Protein AF-A0A6M3LFW3-F1 (afdb_monomer_lite)

Foldseek 3Di:
DDPVVVCVLLVVCQVVLLVQLCVPLNNDQPDPDPVSVVVSVVSSVVSSVVSSVVVVVVVVVVPDDPPPPDPD

Organism: NCBI:txid1070528

Sequence (72 aa):
MTNQEYSERRNALIPIAVKFANKRYGATCLGKDEATRLEWVDNWNRLYHGKMDRLWKEEAAKTPCEVCGRLG

Structure (mmCIF, N/CA/C/O backbone):
data_AF-A0A6M3LFW3-F1
#
_entry.id   AF-A0A6M3LFW3-F1
#
loop_
_atom_site.group_PDB
_atom_site.id
_atom_site.type_symbol
_atom_site.label_atom_id
_atom_site.label_alt_id
_atom_site.label_comp_id
_atom_site.label_asym_id
_atom_site.label_entity_id
_atom_site.label_seq_id
_atom_site.pdbx_PDB_ins_code
_atom_site.Cartn_x
_atom_site.Cartn_y
_atom_site.Cartn_z
_atom_site.occupancy
_atom_site.B_iso_or_equiv
_atom_site.auth_seq_id
_atom_site.auth_comp_id
_atom_site.auth_asym_id
_atom_site.auth_atom_id
_atom_site.pdbx_PDB_model_num
ATOM 1 N N . MET A 1 1 ? -22.200 4.826 10.716 1.00 73.88 1 MET A N 1
ATOM 2 C CA . MET A 1 1 ? -20.969 5.448 10.191 1.00 73.88 1 MET A CA 1
ATOM 3 C C . MET A 1 1 ? -21.353 6.434 9.106 1.00 73.88 1 MET A C 1
ATOM 5 O O . MET A 1 1 ? -21.987 6.039 8.134 1.00 73.88 1 MET A O 1
ATOM 9 N N . THR A 1 2 ? -21.026 7.705 9.300 1.00 86.12 2 THR A N 1
ATOM 10 C CA . THR A 1 2 ? -21.193 8.762 8.297 1.00 86.12 2 THR A CA 1
ATOM 11 C C . THR A 1 2 ? -20.127 8.641 7.199 1.00 86.12 2 THR A C 1
ATOM 13 O O . THR A 1 2 ? -19.102 7.979 7.379 1.00 86.12 2 THR A O 1
ATOM 16 N N . ASN A 1 3 ? -20.331 9.308 6.058 1.00 86.19 3 ASN A N 1
ATOM 17 C CA . ASN A 1 3 ? -19.325 9.359 4.985 1.00 86.19 3 ASN A CA 1
ATOM 18 C C . ASN A 1 3 ? -17.994 9.975 5.449 1.00 86.19 3 ASN A C 1
ATOM 20 O O . ASN A 1 3 ? -16.930 9.597 4.951 1.00 86.19 3 ASN A O 1
ATOM 24 N N . GLN A 1 4 ? -18.044 10.905 6.405 1.00 89.88 4 GLN A N 1
ATOM 25 C CA . GLN A 1 4 ? -16.856 11.531 6.973 1.00 89.88 4 GLN A CA 1
ATOM 26 C C . GLN A 1 4 ? -16.070 10.546 7.846 1.00 89.88 4 GLN A C 1
ATOM 28 O O . GLN A 1 4 ? -14.889 10.329 7.590 1.00 89.88 4 GLN A O 1
ATOM 33 N N . GLU A 1 5 ? -16.735 9.864 8.783 1.00 87.19 5 GLU A N 1
ATOM 34 C CA . GLU A 1 5 ? -16.107 8.840 9.634 1.00 87.19 5 GLU A CA 1
ATOM 35 C C . GLU A 1 5 ? -15.511 7.697 8.800 1.00 87.19 5 GLU A C 1
ATOM 37 O O . GLU A 1 5 ? -14.408 7.221 9.074 1.00 87.19 5 GLU A O 1
ATOM 42 N N . TYR A 1 6 ? -16.216 7.275 7.744 1.00 87.69 6 TYR A N 1
ATOM 43 C CA . TYR A 1 6 ? -15.692 6.308 6.780 1.00 87.69 6 TYR A CA 1
ATOM 44 C C . TYR A 1 6 ? -14.389 6.802 6.146 1.00 87.69 6 TYR A C 1
ATOM 46 O O . TYR A 1 6 ? -13.402 6.065 6.092 1.00 87.69 6 TYR A O 1
ATOM 54 N N . SER A 1 7 ? -14.378 8.052 5.678 1.00 90.50 7 SER A N 1
ATOM 55 C CA . SER A 1 7 ? -13.232 8.629 4.976 1.00 90.50 7 SER A CA 1
ATOM 56 C C . SER A 1 7 ? -12.028 8.779 5.898 1.00 90.50 7 SER A C 1
ATOM 58 O O . SER A 1 7 ? -10.927 8.396 5.518 1.00 90.50 7 SER A O 1
ATOM 60 N N . GLU A 1 8 ? -12.224 9.263 7.123 1.00 92.88 8 GLU A N 1
ATOM 61 C CA . GLU A 1 8 ? -11.160 9.417 8.121 1.00 92.88 8 GLU A CA 1
ATOM 62 C C . GLU A 1 8 ? -10.530 8.067 8.481 1.00 92.88 8 GLU A C 1
ATOM 64 O O . GLU A 1 8 ? -9.310 7.898 8.376 1.00 92.88 8 GLU A O 1
ATOM 69 N N . ARG A 1 9 ? -11.361 7.068 8.809 1.00 92.00 9 ARG A N 1
ATOM 70 C CA . ARG A 1 9 ? -10.888 5.719 9.156 1.00 92.00 9 ARG A CA 1
ATOM 71 C C . ARG A 1 9 ? -10.178 5.053 7.987 1.00 92.00 9 ARG A C 1
ATOM 73 O O . ARG A 1 9 ? -9.112 4.471 8.169 1.00 92.00 9 ARG A O 1
ATOM 80 N N . ARG A 1 10 ? -10.720 5.160 6.771 1.00 92.31 10 ARG A N 1
ATOM 81 C CA . ARG A 1 10 ? -10.082 4.602 5.573 1.00 92.31 10 ARG A CA 1
ATOM 82 C C . ARG A 1 10 ? -8.762 5.311 5.257 1.00 92.31 10 ARG A C 1
ATOM 84 O O . ARG A 1 10 ? -7.785 4.643 4.919 1.00 92.31 10 ARG A O 1
ATOM 91 N N . ASN A 1 11 ? -8.713 6.637 5.373 1.00 95.44 11 ASN A N 1
ATOM 92 C CA . ASN A 1 11 ? -7.521 7.433 5.074 1.00 95.44 11 ASN A CA 1
ATOM 93 C C . ASN A 1 11 ? -6.371 7.144 6.042 1.00 95.44 11 ASN A C 1
ATOM 95 O O . ASN A 1 11 ? -5.221 7.097 5.609 1.00 95.44 11 ASN A O 1
ATOM 99 N N . ALA A 1 12 ? -6.664 6.845 7.310 1.00 95.94 12 ALA A N 1
ATOM 100 C CA . ALA A 1 12 ? -5.660 6.413 8.282 1.00 95.94 12 ALA A CA 1
ATOM 101 C C . ALA A 1 12 ? -4.934 5.108 7.882 1.00 95.94 12 ALA A C 1
ATOM 103 O O . ALA A 1 12 ? -3.796 4.878 8.293 1.00 95.94 12 ALA A O 1
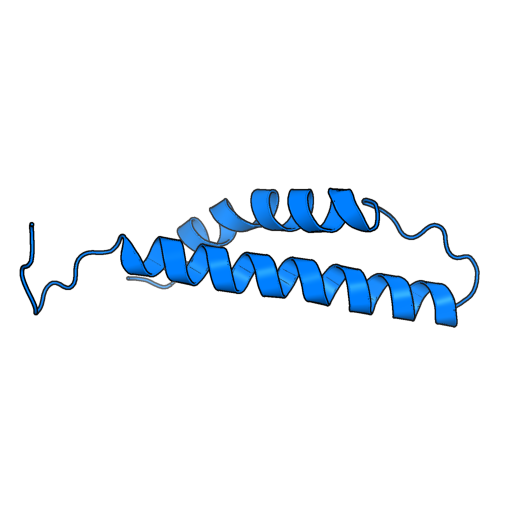ATOM 104 N N . LEU A 1 13 ? -5.551 4.261 7.047 1.00 96.44 13 LEU A N 1
ATOM 105 C CA . LEU A 1 13 ? -4.968 2.994 6.586 1.00 96.44 13 LEU A CA 1
ATOM 106 C C . LEU A 1 13 ? -4.068 3.157 5.350 1.00 96.44 13 LEU A C 1
ATOM 108 O O . LEU A 1 13 ? -3.195 2.315 5.115 1.00 96.44 13 LEU A O 1
ATOM 112 N N . ILE A 1 14 ? -4.237 4.243 4.582 1.00 97.19 14 ILE A N 1
ATOM 113 C CA . ILE A 1 14 ? -3.504 4.489 3.328 1.00 97.19 14 ILE A CA 1
ATOM 114 C C . ILE A 1 14 ? -1.981 4.446 3.537 1.00 97.19 14 ILE A C 1
ATOM 116 O O . ILE A 1 14 ? -1.325 3.692 2.813 1.00 97.19 14 ILE A O 1
ATOM 120 N N . PRO A 1 15 ? -1.381 5.144 4.528 1.00 98.06 15 PRO A N 1
ATOM 121 C CA . PRO A 1 15 ? 0.070 5.117 4.724 1.00 98.06 15 PRO A CA 1
ATOM 122 C C . PRO A 1 15 ? 0.615 3.711 5.000 1.00 98.06 15 PRO A C 1
ATOM 124 O O . PRO A 1 15 ? 1.729 3.380 4.591 1.00 98.06 15 PRO A O 1
ATOM 127 N N . ILE A 1 16 ? -0.173 2.858 5.662 1.00 97.38 16 ILE A N 1
ATOM 128 C CA . ILE A 1 16 ? 0.210 1.480 5.987 1.00 97.38 16 ILE A CA 1
ATOM 129 C C . ILE A 1 16 ? 0.248 0.632 4.711 1.00 97.38 16 ILE A C 1
ATOM 131 O O . ILE A 1 16 ? 1.217 -0.097 4.481 1.00 97.38 16 ILE A O 1
ATOM 135 N N . ALA A 1 17 ? -0.780 0.738 3.865 1.00 97.25 17 ALA A N 1
ATOM 136 C CA . ALA A 1 17 ? -0.841 0.017 2.597 1.00 97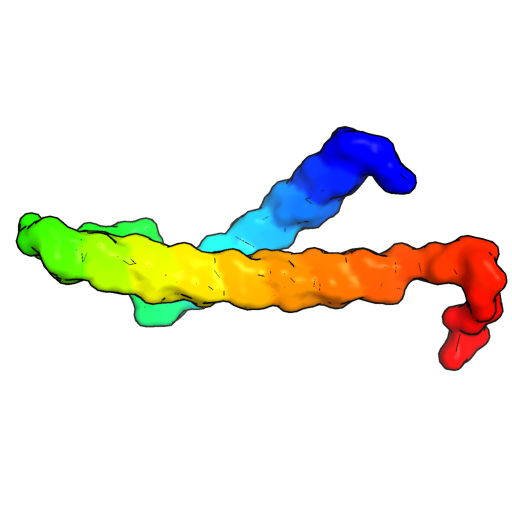.25 17 ALA A CA 1
ATOM 137 C C . ALA A 1 17 ? 0.218 0.507 1.595 1.00 97.25 17 ALA A C 1
ATOM 139 O O . ALA A 1 17 ? 0.889 -0.316 0.972 1.00 97.25 17 ALA A O 1
ATOM 140 N N . VAL A 1 18 ? 0.439 1.824 1.506 1.00 97.75 18 VAL A N 1
ATOM 141 C CA . VAL A 1 18 ? 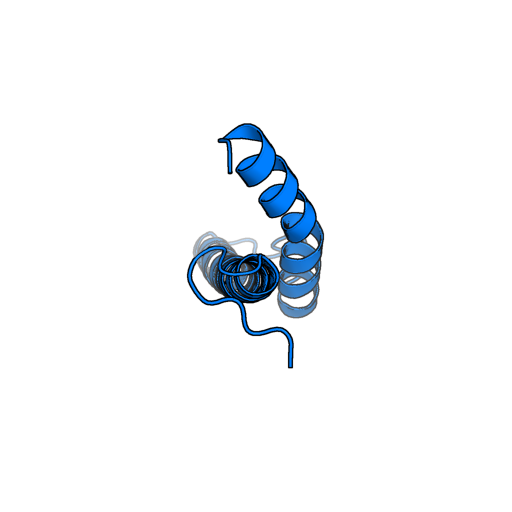1.507 2.428 0.688 1.00 97.75 18 VAL A CA 1
ATOM 142 C C . VAL A 1 18 ? 2.876 1.922 1.136 1.00 97.75 18 VAL A C 1
ATOM 144 O O . VAL A 1 18 ? 3.655 1.441 0.316 1.00 97.75 18 VAL A O 1
ATOM 147 N N . LYS A 1 19 ? 3.168 1.949 2.444 1.00 97.81 19 LYS A N 1
ATOM 148 C CA . LYS A 1 19 ? 4.435 1.433 2.986 1.00 97.81 19 LYS A CA 1
ATOM 149 C C . LYS A 1 19 ? 4.641 -0.044 2.641 1.00 97.81 19 LYS A C 1
ATOM 151 O O . LYS A 1 19 ? 5.765 -0.452 2.352 1.00 97.81 19 LYS A O 1
ATOM 156 N N . PHE A 1 20 ? 3.574 -0.842 2.660 1.00 97.44 20 PHE A N 1
ATOM 157 C CA . PHE A 1 20 ? 3.631 -2.259 2.309 1.00 97.44 20 PHE A CA 1
ATOM 158 C C . PHE A 1 20 ? 3.952 -2.482 0.824 1.00 97.44 20 PHE A C 1
ATOM 160 O O . PHE A 1 20 ? 4.874 -3.237 0.517 1.00 97.44 20 PHE A O 1
ATOM 167 N N . ALA A 1 21 ? 3.250 -1.802 -0.086 1.00 96.88 21 ALA A N 1
ATOM 168 C CA . ALA A 1 21 ? 3.507 -1.901 -1.524 1.00 96.88 21 ALA A CA 1
ATOM 169 C C . ALA A 1 21 ? 4.915 -1.385 -1.884 1.00 96.88 21 ALA A C 1
ATOM 171 O O . ALA A 1 21 ? 5.680 -2.077 -2.562 1.00 96.88 21 ALA A O 1
ATOM 172 N N . ASN A 1 22 ? 5.317 -0.243 -1.312 1.00 97.50 22 ASN A N 1
ATOM 173 C CA . ASN A 1 22 ? 6.641 0.349 -1.515 1.00 97.50 22 ASN A CA 1
ATOM 174 C C . ASN A 1 22 ? 7.779 -0.558 -1.038 1.00 97.50 22 ASN A C 1
ATOM 176 O O . ASN A 1 22 ? 8.835 -0.586 -1.663 1.00 97.50 22 ASN A O 1
ATOM 180 N N . LYS A 1 23 ? 7.582 -1.334 0.038 1.00 96.81 23 LYS A N 1
ATOM 181 C CA . LYS A 1 23 ? 8.589 -2.301 0.506 1.00 96.81 23 LYS A CA 1
ATOM 182 C C . LYS A 1 23 ? 8.898 -3.370 -0.550 1.00 96.81 23 LYS A C 1
ATOM 184 O O . LYS A 1 23 ? 10.010 -3.890 -0.562 1.00 96.81 23 LYS A O 1
ATOM 189 N N . ARG A 1 24 ? 7.931 -3.723 -1.406 1.00 94.62 24 ARG A N 1
ATOM 190 C CA . ARG A 1 24 ? 8.089 -4.798 -2.398 1.00 94.62 24 ARG A CA 1
ATOM 191 C C . ARG A 1 24 ? 8.522 -4.305 -3.775 1.00 94.62 24 ARG A C 1
ATOM 193 O O . ARG A 1 24 ? 9.331 -4.988 -4.401 1.00 94.62 24 ARG A O 1
ATOM 200 N N . TYR A 1 25 ? 7.971 -3.180 -4.230 1.00 93.06 25 TYR A N 1
ATOM 201 C CA . TYR A 1 25 ? 8.151 -2.675 -5.599 1.00 93.06 25 TYR A CA 1
ATOM 202 C C . TYR A 1 25 ? 8.833 -1.302 -5.673 1.00 93.06 25 TYR A C 1
ATOM 204 O O . TYR A 1 25 ? 9.097 -0.811 -6.766 1.00 93.06 25 TYR A O 1
ATOM 212 N N . GLY A 1 26 ? 9.154 -0.686 -4.534 1.00 94.69 26 GLY A N 1
ATOM 213 C CA . GLY A 1 26 ? 9.672 0.680 -4.473 1.00 94.69 26 GLY A CA 1
ATOM 214 C C . GLY A 1 26 ? 8.563 1.733 -4.490 1.00 94.69 26 GLY A C 1
ATOM 215 O O . GLY A 1 26 ? 7.410 1.446 -4.804 1.00 94.69 26 GLY A O 1
ATOM 216 N N . ALA A 1 27 ? 8.916 2.962 -4.105 1.00 94.31 27 ALA A N 1
ATOM 217 C CA . ALA A 1 27 ? 7.994 4.102 -4.102 1.00 94.31 27 ALA A CA 1
ATOM 218 C C . ALA A 1 27 ? 7.798 4.725 -5.492 1.00 94.31 27 ALA A C 1
ATOM 220 O O . ALA A 1 27 ? 6.816 5.424 -5.725 1.00 94.31 27 ALA A O 1
ATOM 221 N N . THR A 1 28 ? 8.735 4.481 -6.403 1.00 93.38 28 THR A N 1
ATOM 222 C CA . THR A 1 28 ? 8.745 5.026 -7.758 1.00 93.38 28 THR A CA 1
ATOM 223 C C . THR A 1 28 ? 9.143 3.943 -8.750 1.00 93.38 28 THR A C 1
ATOM 225 O O . THR A 1 28 ? 10.031 3.130 -8.483 1.00 93.38 28 THR A O 1
ATOM 228 N N . CYS A 1 29 ? 8.490 3.937 -9.912 1.00 93.75 29 CYS A N 1
ATOM 229 C CA . CYS A 1 29 ? 8.891 3.082 -11.019 1.00 93.75 29 CYS A CA 1
ATOM 230 C C . CYS A 1 29 ? 10.229 3.567 -11.592 1.00 93.75 29 CYS A C 1
ATOM 232 O O . CYS A 1 29 ? 10.368 4.741 -11.933 1.00 93.75 29 CYS A O 1
ATOM 234 N N . LEU A 1 30 ? 11.193 2.658 -11.740 1.00 92.88 30 LEU A N 1
ATOM 235 C CA . LEU A 1 30 ? 12.476 2.932 -12.403 1.00 92.88 30 LEU A CA 1
ATOM 236 C C . LEU A 1 30 ? 12.499 2.455 -13.869 1.00 92.88 30 LEU A C 1
ATOM 238 O O . LEU A 1 30 ? 13.484 2.674 -14.575 1.00 92.88 30 LEU A O 1
ATOM 242 N N . GLY A 1 31 ? 11.418 1.812 -14.326 1.00 92.00 31 GLY A N 1
ATOM 243 C CA . GLY A 1 31 ? 11.244 1.345 -15.699 1.00 92.00 31 GLY A CA 1
ATOM 244 C C . GLY A 1 31 ? 11.224 2.500 -16.700 1.00 92.00 31 GLY A C 1
ATOM 245 O O . GLY A 1 31 ? 10.550 3.519 -16.501 1.00 92.00 31 GLY A O 1
ATOM 246 N N . LYS A 1 32 ? 11.984 2.352 -17.788 1.00 92.38 32 LYS A N 1
ATOM 247 C CA . LYS A 1 32 ? 12.110 3.388 -18.825 1.00 92.38 32 LYS A CA 1
ATOM 248 C C . LYS A 1 32 ? 11.095 3.214 -19.950 1.00 92.38 32 LYS A C 1
ATOM 250 O O . LYS A 1 32 ? 10.631 4.220 -20.478 1.00 92.38 32 LYS A O 1
ATOM 255 N N . ASP A 1 33 ? 10.750 1.976 -20.283 1.00 96.6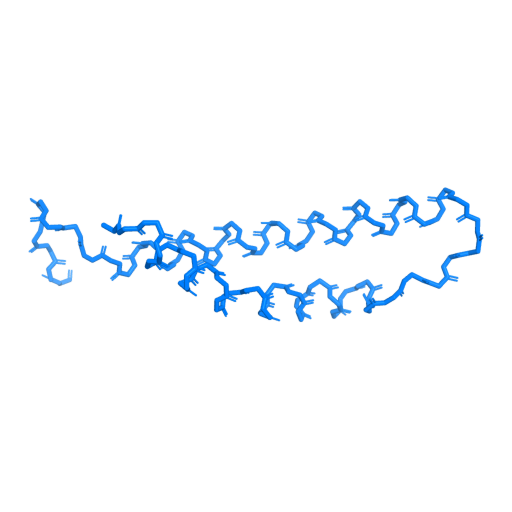9 33 ASP A N 1
ATOM 256 C CA . ASP A 1 33 ? 9.738 1.633 -21.276 1.00 96.69 33 ASP A CA 1
ATOM 257 C C . ASP A 1 33 ? 8.329 1.564 -20.666 1.00 96.69 33 ASP A C 1
ATOM 259 O O . ASP A 1 33 ? 8.144 1.437 -19.452 1.00 96.69 33 ASP A O 1
ATOM 263 N N . GLU A 1 34 ? 7.326 1.680 -21.532 1.00 96.81 34 GLU A N 1
ATOM 264 C CA . GLU A 1 34 ? 5.917 1.689 -21.146 1.00 96.81 34 GLU A CA 1
ATOM 265 C C . GLU A 1 34 ? 5.467 0.356 -20.538 1.00 96.81 34 GLU A C 1
ATOM 267 O O . GLU A 1 34 ? 4.788 0.365 -19.513 1.00 96.81 34 GLU A O 1
ATOM 272 N N . ALA A 1 35 ? 5.892 -0.778 -21.103 1.00 97.06 35 ALA A N 1
ATOM 273 C CA . ALA A 1 35 ? 5.491 -2.098 -20.622 1.00 97.06 35 ALA A CA 1
ATOM 274 C C . ALA A 1 35 ? 5.935 -2.324 -19.168 1.00 97.06 35 ALA A C 1
ATOM 276 O O . ALA A 1 35 ? 5.111 -2.671 -18.322 1.00 97.06 35 ALA A O 1
ATOM 277 N N . THR A 1 36 ? 7.194 -2.015 -18.842 1.00 94.94 36 THR A N 1
ATOM 278 C CA . THR A 1 36 ? 7.717 -2.107 -17.471 1.00 94.94 36 THR A CA 1
ATOM 279 C C . THR A 1 36 ? 6.984 -1.166 -16.512 1.00 94.94 36 THR A C 1
ATOM 281 O O . THR A 1 36 ? 6.751 -1.509 -15.352 1.00 94.94 36 THR A O 1
ATOM 284 N N . ARG A 1 37 ? 6.598 0.035 -16.965 1.00 95.62 37 ARG A N 1
ATOM 285 C CA . ARG A 1 37 ? 5.823 0.972 -16.134 1.00 95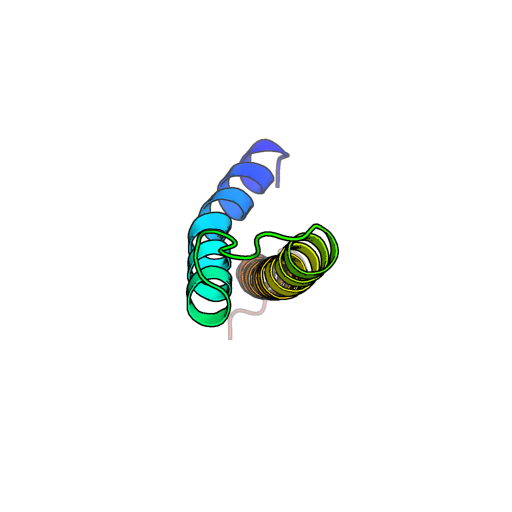.62 37 ARG A CA 1
ATOM 286 C C . ARG A 1 37 ? 4.429 0.442 -15.843 1.00 95.62 37 ARG A C 1
ATOM 288 O O . ARG A 1 37 ? 4.005 0.503 -14.692 1.00 95.62 37 ARG A O 1
ATOM 295 N N . LEU A 1 38 ? 3.740 -0.090 -16.849 1.00 97.44 38 LEU A N 1
ATOM 296 C CA . LEU A 1 38 ? 2.412 -0.678 -16.688 1.00 97.44 38 LEU A CA 1
ATOM 297 C C . LEU A 1 38 ? 2.456 -1.893 -15.761 1.00 97.44 38 LEU A C 1
ATOM 299 O O . LEU A 1 38 ? 1.651 -1.978 -14.836 1.00 97.44 38 LEU A O 1
ATOM 303 N N . GLU A 1 39 ? 3.438 -2.776 -15.940 1.00 96.69 39 GLU A N 1
ATOM 304 C CA . GLU A 1 39 ? 3.637 -3.928 -15.062 1.00 96.69 39 GLU A CA 1
ATOM 305 C C . GLU A 1 39 ? 3.936 -3.496 -13.619 1.00 96.69 39 GLU A C 1
ATOM 307 O O . GLU A 1 39 ? 3.386 -4.060 -12.670 1.00 96.69 39 GLU A O 1
ATOM 312 N N . TRP A 1 40 ? 4.782 -2.479 -13.426 1.00 97.00 40 TRP A N 1
ATOM 313 C CA . TRP A 1 40 ? 5.055 -1.938 -12.097 1.00 97.00 40 TRP A CA 1
ATOM 314 C C . TRP A 1 40 ? 3.789 -1.366 -11.452 1.00 97.00 40 TRP A C 1
ATOM 316 O O . TRP A 1 40 ? 3.512 -1.673 -10.293 1.00 97.00 40 TRP A O 1
ATOM 326 N N . VAL A 1 41 ? 3.007 -0.576 -12.198 1.00 96.75 41 VAL A N 1
ATOM 327 C CA . VAL A 1 41 ? 1.754 0.022 -11.713 1.00 96.75 41 VAL A CA 1
ATOM 328 C C . VAL A 1 41 ? 0.757 -1.065 -11.319 1.00 96.75 41 VAL A C 1
ATOM 330 O O . VAL A 1 41 ? 0.200 -0.991 -10.225 1.00 96.75 41 VAL A O 1
ATOM 333 N N . ASP A 1 42 ? 0.551 -2.081 -12.158 1.00 97.94 42 ASP A N 1
ATOM 334 C CA . ASP A 1 42 ? -0.402 -3.162 -11.887 1.00 97.94 42 ASP A CA 1
ATOM 335 C C . ASP A 1 42 ? -0.015 -3.953 -10.630 1.00 97.94 42 ASP A C 1
ATOM 337 O O . ASP A 1 42 ? -0.806 -4.109 -9.695 1.00 97.94 42 ASP A O 1
ATOM 341 N N . ASN A 1 43 ? 1.252 -4.359 -10.543 1.00 97.06 43 ASN A N 1
ATOM 342 C CA . ASN A 1 43 ? 1.773 -5.095 -9.398 1.00 97.06 43 ASN A CA 1
ATOM 343 C C . ASN A 1 43 ? 1.723 -4.286 -8.093 1.00 97.06 43 ASN A C 1
ATOM 345 O O . ASN A 1 43 ? 1.328 -4.806 -7.040 1.00 97.06 43 ASN A O 1
ATOM 349 N N . TRP A 1 44 ? 2.107 -3.007 -8.148 1.00 97.88 44 TRP A N 1
ATOM 350 C CA . TRP A 1 44 ? 2.057 -2.113 -6.995 1.00 97.88 44 TRP A CA 1
ATOM 351 C C . TRP A 1 44 ? 0.611 -1.907 -6.532 1.00 97.88 44 TRP A C 1
ATOM 353 O O . TRP A 1 44 ? 0.310 -2.099 -5.349 1.00 97.88 44 TRP A O 1
ATOM 363 N N . ASN A 1 45 ? -0.301 -1.612 -7.466 1.00 97.44 45 ASN A N 1
ATOM 364 C CA . ASN A 1 45 ? -1.724 -1.423 -7.188 1.00 97.44 45 ASN A CA 1
ATOM 365 C C . ASN A 1 45 ? -2.347 -2.681 -6.593 1.00 97.44 45 ASN A C 1
ATOM 367 O O . ASN A 1 45 ? -3.085 -2.591 -5.611 1.00 97.44 45 ASN A O 1
ATOM 371 N N . ARG A 1 46 ? -2.016 -3.863 -7.118 1.00 97.88 46 ARG A N 1
ATOM 372 C CA . ARG A 1 46 ? -2.512 -5.136 -6.593 1.00 97.88 46 ARG A CA 1
ATOM 373 C C . ARG A 1 46 ? -2.136 -5.335 -5.125 1.00 97.88 46 ARG A C 1
ATOM 375 O O . ARG A 1 46 ? -2.996 -5.709 -4.325 1.00 97.88 46 ARG A O 1
ATOM 382 N N . LEU A 1 47 ? -0.885 -5.061 -4.739 1.00 97.56 47 LEU A N 1
ATOM 383 C CA . LEU A 1 47 ? -0.476 -5.157 -3.332 1.00 97.56 47 LEU A CA 1
ATOM 384 C C . LEU A 1 47 ? -1.095 -4.068 -2.461 1.00 97.56 47 LEU A C 1
ATOM 386 O O . LEU A 1 47 ? -1.526 -4.365 -1.346 1.00 97.56 47 LEU A O 1
ATOM 390 N N . TYR A 1 48 ? -1.150 -2.832 -2.954 1.00 98.19 48 TYR A N 1
ATOM 391 C CA . TYR A 1 48 ? -1.770 -1.722 -2.240 1.00 98.19 48 TYR A CA 1
ATOM 392 C C . TYR A 1 48 ? -3.250 -2.007 -1.952 1.00 98.19 48 TYR A C 1
ATOM 394 O O . TYR A 1 48 ? -3.663 -1.991 -0.792 1.00 98.19 48 TYR A O 1
ATOM 402 N N . HIS A 1 49 ? -4.037 -2.343 -2.977 1.00 97.81 49 HIS A N 1
ATOM 403 C CA . HIS A 1 49 ? -5.463 -2.629 -2.836 1.00 97.81 49 HIS A CA 1
ATOM 404 C C . HIS A 1 49 ? -5.721 -3.897 -2.021 1.00 97.81 49 HIS A C 1
ATOM 406 O O . HIS A 1 49 ? -6.593 -3.884 -1.154 1.00 97.81 49 HIS A O 1
ATOM 412 N N . GLY A 1 50 ? -4.928 -4.956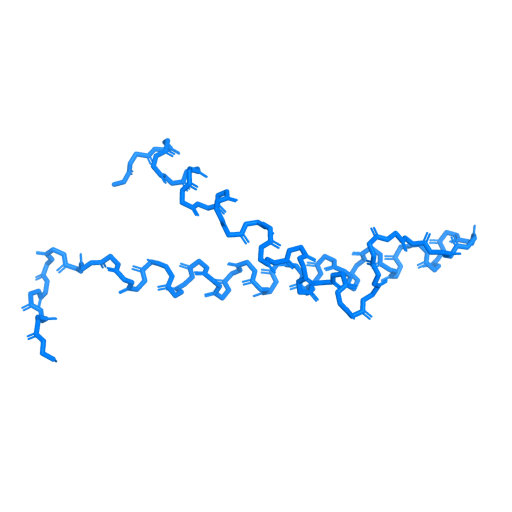 -2.212 1.00 97.81 50 GLY A N 1
ATOM 413 C CA . GLY A 1 50 ? -5.030 -6.165 -1.393 1.00 97.81 50 GLY A CA 1
ATOM 414 C C . GLY A 1 50 ? -4.749 -5.894 0.089 1.00 97.81 50 GLY A C 1
ATOM 415 O O . GLY A 1 50 ? -5.451 -6.402 0.966 1.00 97.81 50 GLY A O 1
ATOM 416 N N . LYS A 1 51 ? -3.758 -5.044 0.396 1.00 97.75 51 LYS A N 1
ATOM 417 C CA . LYS A 1 51 ? -3.468 -4.647 1.778 1.00 97.75 51 LYS A CA 1
ATOM 418 C C . LYS A 1 51 ? -4.549 -3.726 2.346 1.00 97.75 51 LYS A C 1
ATOM 420 O O . LYS A 1 51 ? -4.922 -3.915 3.502 1.00 97.75 51 LYS A O 1
ATOM 425 N N . MET A 1 52 ? -5.059 -2.781 1.556 1.00 97.81 52 MET A N 1
ATOM 426 C CA . MET A 1 52 ? -6.167 -1.906 1.949 1.00 97.81 52 MET A CA 1
ATOM 427 C C . MET A 1 52 ? -7.428 -2.699 2.290 1.00 97.81 52 MET A C 1
ATOM 429 O O . MET A 1 52 ? -8.009 -2.460 3.342 1.00 97.81 52 MET A O 1
ATOM 433 N N . ASP A 1 53 ? -7.827 -3.659 1.453 1.00 96.44 53 ASP A N 1
ATOM 434 C CA . ASP A 1 53 ? -9.010 -4.494 1.696 1.00 96.44 53 ASP A CA 1
ATOM 435 C C . ASP A 1 53 ? -8.872 -5.298 2.995 1.00 96.44 53 ASP A C 1
ATOM 437 O O . ASP A 1 53 ? -9.768 -5.298 3.839 1.00 96.44 53 ASP A O 1
ATOM 441 N N . ARG A 1 54 ? -7.703 -5.909 3.217 1.00 96.38 54 ARG A N 1
ATOM 442 C CA . ARG A 1 54 ? -7.419 -6.618 4.468 1.00 96.38 54 ARG A CA 1
ATOM 443 C C . ARG A 1 54 ? -7.498 -5.697 5.688 1.00 96.38 54 ARG A C 1
ATOM 445 O O . ARG A 1 54 ? -8.162 -6.045 6.658 1.00 96.38 54 ARG A O 1
ATOM 452 N N . LEU A 1 55 ? -6.823 -4.547 5.646 1.00 95.81 55 LEU A N 1
ATOM 453 C CA . LEU A 1 55 ? -6.829 -3.586 6.753 1.00 95.81 55 LEU A CA 1
ATOM 454 C C . LEU A 1 55 ? -8.241 -3.070 7.030 1.00 95.81 55 LEU A C 1
ATOM 456 O O . LEU A 1 55 ? -8.623 -2.931 8.185 1.00 95.81 55 LEU A O 1
ATOM 460 N N . TRP A 1 56 ? -9.025 -2.820 5.981 1.00 93.88 56 TRP A N 1
ATOM 461 C CA . TRP A 1 56 ? -10.403 -2.375 6.121 1.00 93.88 56 TRP A CA 1
ATOM 462 C C . TRP A 1 56 ? -11.293 -3.445 6.753 1.00 93.88 56 TRP A C 1
ATOM 464 O O . TRP A 1 56 ? -12.073 -3.128 7.643 1.00 93.88 56 TRP A O 1
ATOM 474 N N . LYS A 1 57 ? -11.148 -4.716 6.363 1.00 91.38 57 LYS A N 1
ATOM 475 C CA . LYS A 1 57 ? -11.857 -5.838 7.002 1.00 91.38 57 LYS A CA 1
ATOM 476 C C . LYS A 1 57 ? -11.498 -5.970 8.482 1.00 91.38 57 LYS A C 1
ATOM 478 O O . LYS A 1 57 ? -12.390 -6.136 9.307 1.00 91.38 57 LYS A O 1
ATOM 483 N N . GLU A 1 58 ? -10.214 -5.859 8.820 1.00 91.75 58 GLU A N 1
ATOM 484 C CA . GLU A 1 58 ? -9.737 -5.863 10.210 1.00 91.75 58 GLU A CA 1
ATOM 485 C C . GLU A 1 58 ? -10.299 -4.665 10.999 1.00 91.75 58 GLU A C 1
ATOM 487 O O . GLU A 1 58 ? -10.713 -4.813 12.143 1.00 91.75 58 GLU A O 1
ATOM 492 N N . GLU A 1 59 ? -10.356 -3.481 10.390 1.00 89.06 59 GLU A N 1
ATOM 493 C CA . GLU A 1 59 ? -10.876 -2.256 11.005 1.00 89.06 59 GLU A CA 1
ATOM 494 C C . GLU A 1 59 ? -12.403 -2.281 11.182 1.00 89.06 59 GLU A C 1
ATOM 496 O O . GLU A 1 59 ? -12.921 -1.848 12.213 1.00 89.06 59 GLU A O 1
ATOM 501 N N . ALA A 1 60 ? -13.127 -2.844 10.215 1.00 84.62 60 ALA A N 1
ATOM 502 C CA . ALA A 1 60 ? -14.567 -3.060 10.292 1.00 84.62 60 ALA A CA 1
ATOM 503 C C . ALA A 1 60 ? -14.927 -4.108 11.355 1.00 84.62 60 ALA A C 1
ATOM 505 O O . ALA A 1 60 ? -15.903 -3.928 12.075 1.00 84.62 60 ALA A O 1
ATOM 506 N N . ALA A 1 61 ? -14.111 -5.158 11.516 1.00 81.81 61 ALA A N 1
ATOM 507 C CA . ALA A 1 61 ? -14.308 -6.182 12.544 1.00 81.81 61 ALA A CA 1
ATOM 508 C C . ALA A 1 61 ? -14.129 -5.652 13.980 1.00 81.81 61 ALA A C 1
ATOM 510 O O . ALA A 1 61 ? -14.691 -6.219 14.913 1.00 81.81 61 ALA A O 1
ATOM 511 N N . LYS A 1 62 ? -13.375 -4.560 14.172 1.00 75.06 62 LYS A N 1
ATOM 512 C CA . LYS A 1 62 ? -13.251 -3.882 15.475 1.00 75.06 62 LYS A CA 1
ATOM 513 C C . LYS A 1 62 ? -14.475 -3.051 15.838 1.00 75.06 62 LYS A C 1
ATOM 515 O O . LYS A 1 62 ? -14.600 -2.642 16.987 1.00 75.06 62 LYS A O 1
ATOM 520 N N . THR A 1 63 ? -15.341 -2.732 14.877 1.00 64.56 63 THR A N 1
ATOM 521 C CA . THR A 1 63 ? -16.591 -2.034 15.171 1.00 64.56 63 THR A CA 1
ATOM 522 C C . THR A 1 63 ? -17.576 -3.066 15.720 1.00 64.56 63 THR A C 1
ATOM 524 O O . THR A 1 63 ? -17.959 -3.973 14.979 1.00 64.56 63 THR A O 1
ATOM 527 N N . PRO A 1 64 ? -17.958 -2.988 17.009 1.00 56.34 64 PRO A N 1
ATOM 528 C CA . PRO A 1 64 ? -18.858 -3.969 17.586 1.00 56.34 64 PRO A CA 1
ATOM 529 C C . PRO A 1 64 ? -20.182 -3.963 16.824 1.00 56.34 64 PRO A C 1
ATOM 531 O O . PRO A 1 64 ? -20.769 -2.923 16.537 1.00 56.34 64 PRO A O 1
ATOM 534 N N . CYS A 1 65 ? -20.640 -5.161 16.490 1.00 50.81 65 CYS A N 1
ATOM 535 C CA . CYS A 1 65 ? -21.992 -5.422 16.035 1.00 50.81 65 CYS A CA 1
ATOM 536 C C . CYS A 1 65 ? -22.971 -4.997 17.143 1.00 50.81 65 CYS A C 1
ATOM 538 O O . CYS A 1 65 ? -23.150 -5.726 18.120 1.00 50.81 65 CYS A O 1
ATOM 540 N N . GLU A 1 66 ? -23.623 -3.841 16.986 1.00 53.16 66 GLU A N 1
ATOM 541 C CA . GLU A 1 66 ? -24.672 -3.356 17.905 1.00 53.16 66 GLU A CA 1
ATOM 542 C C . GLU A 1 66 ? -25.857 -4.336 18.019 1.00 53.16 66 GLU A C 1
ATOM 544 O O . GLU A 1 66 ? -26.644 -4.263 18.955 1.00 53.16 66 GLU A O 1
ATOM 549 N N . VAL A 1 67 ? -25.962 -5.298 17.095 1.00 54.81 67 VAL A N 1
ATOM 550 C CA . VAL A 1 67 ? -27.040 -6.294 17.039 1.00 54.81 67 VAL A CA 1
ATOM 551 C C . VAL A 1 67 ? -26.730 -7.566 17.838 1.00 54.81 67 VAL A C 1
ATOM 553 O O . VAL A 1 67 ? -27.653 -8.266 18.240 1.00 54.81 67 VAL A O 1
ATOM 556 N N . CYS A 1 68 ? -25.459 -7.905 18.079 1.00 53.88 68 CYS A N 1
ATOM 557 C CA . CYS A 1 68 ? -25.098 -9.245 18.556 1.00 53.88 68 CYS A CA 1
ATOM 558 C C . CYS A 1 68 ? -24.262 -9.306 19.837 1.00 53.88 68 CYS A C 1
ATOM 560 O O . CYS A 1 68 ? -23.996 -10.412 20.297 1.00 53.88 68 CYS A O 1
ATOM 562 N N . GLY A 1 69 ? -23.915 -8.170 20.455 1.00 49.41 69 GLY A N 1
ATOM 563 C CA . GLY A 1 69 ? -23.588 -8.098 21.887 1.00 49.41 69 GLY A CA 1
ATOM 564 C C . GLY A 1 69 ? -22.567 -9.106 22.437 1.00 49.41 69 GLY A C 1
ATOM 565 O O . GLY A 1 69 ? -22.598 -9.389 23.631 1.00 49.41 69 GLY A O 1
ATOM 566 N N . ARG A 1 70 ? -21.669 -9.677 21.626 1.00 42.16 70 ARG A N 1
ATOM 567 C CA . ARG A 1 70 ? -20.610 -10.561 22.131 1.00 42.16 70 ARG A CA 1
ATOM 568 C C . ARG A 1 70 ? -19.368 -9.746 22.449 1.00 42.16 70 ARG A C 1
ATOM 570 O O . ARG A 1 70 ? -18.475 -9.584 21.626 1.00 42.16 70 ARG A O 1
ATOM 577 N N . LEU A 1 71 ? -19.359 -9.235 23.677 1.00 49.12 71 LEU A N 1
ATOM 578 C CA . LEU A 1 71 ? -18.146 -9.197 24.486 1.00 49.12 71 LEU A CA 1
ATOM 579 C C . LEU A 1 71 ? -17.843 -10.643 24.911 1.00 49.12 71 LEU A C 1
ATOM 581 O O . LEU A 1 71 ? -18.732 -11.303 25.451 1.00 49.12 71 LEU A O 1
ATOM 585 N N . GLY A 1 72 ? -16.620 -11.120 24.670 1.00 43.41 72 GLY A N 1
ATOM 586 C CA . GLY A 1 72 ? -16.145 -12.434 25.120 1.00 43.41 72 GLY A CA 1
ATOM 587 C C . GLY A 1 72 ? -15.409 -13.200 24.042 1.00 43.41 72 GLY A C 1
ATOM 588 O O . GLY A 1 72 ? -16.100 -13.891 23.261 1.00 43.41 72 GLY A O 1
#

Secondary structure (DSSP, 8-state):
--HHHHHHHHHHHHHHHHHHHHHHH-SS----SHHHHHHHHHHHHHHHHHHHHHHHHHHHHTS--TTT----

Radius of gyration: 16.58 Å; chains: 1; bounding box: 40×24×46 Å

pLDDT: mean 88.05, std 15.51, range [42.16, 98.19]